Protein AF-E3KAF1-F1 (afdb_monomer_lite)

Radius of gyration: 18.7 Å; chains: 1; bounding box: 52×41×49 Å

Organism: Puccinia graminis f. sp. tritici (strain CRL 75-36-700-3 / race SCCL) (NCBI:txid418459)

Sequence (82 aa):
MESPPSSTPLPANIEENLSRDWVNWNHCVQLQCKLVADAHDHKIPNWAVPNVNATWMARRNRFGKGLINFKDFGETGNVASA

Foldseek 3Di:
DDDPPDDDDDPVVVVVVVVVVVVVVVVQVVVLVVQVVVCVVVVNDPVPRDRSLVVVQVVCVVVVNHGDDCVVVVPVPDDDPD

Secondary structure (DSSP, 8-state):
-PPPP--PPPHHHHHHHHHHHHHHHHHHHHHHHHHHHHHHHTT--GGGS--HHHHHHHHHHHTT-----GGGGGTTT-----

pLDDT: mean 76.18, std 18.94, range [38.72, 97.0]

Structure (mmCIF, N/CA/C/O backbone):
data_AF-E3KAF1-F1
#
_entry.id   AF-E3KAF1-F1
#
loop_
_atom_site.group_PDB
_atom_site.id
_atom_site.type_symbol
_atom_site.label_atom_id
_atom_site.label_alt_id
_atom_site.label_comp_id
_atom_site.label_asym_id
_atom_site.label_entity_id
_atom_site.label_seq_id
_atom_site.pdbx_PDB_ins_code
_atom_site.Cartn_x
_atom_site.Cartn_y
_atom_site.Cartn_z
_atom_site.occupancy
_atom_site.B_iso_or_equiv
_atom_site.auth_seq_id
_atom_site.auth_comp_id
_atom_site.auth_asym_id
_atom_site.auth_atom_id
_atom_site.pdbx_PDB_model_num
ATOM 1 N N . MET A 1 1 ? -37.360 -5.516 35.754 1.00 40.59 1 MET A N 1
ATOM 2 C CA . MET A 1 1 ? -36.857 -4.223 35.253 1.00 40.59 1 MET A CA 1
ATOM 3 C C . MET A 1 1 ? -35.685 -4.546 34.351 1.00 40.59 1 MET A C 1
ATOM 5 O O . MET A 1 1 ? -34.688 -5.055 34.842 1.00 40.59 1 MET A O 1
ATOM 9 N N . GLU A 1 2 ? -35.877 -4.408 33.044 1.00 42.34 2 GLU A N 1
ATOM 10 C CA . GLU A 1 2 ? -34.859 -4.682 32.028 1.00 42.34 2 GLU A CA 1
ATOM 11 C C . GLU A 1 2 ? -33.919 -3.472 31.974 1.00 42.34 2 GLU A C 1
ATOM 13 O O . GLU A 1 2 ? -34.381 -2.343 31.803 1.00 42.34 2 GLU A O 1
ATOM 18 N N . SER A 1 3 ? -32.625 -3.675 32.236 1.00 47.41 3 SER A N 1
ATOM 19 C CA . SER A 1 3 ? -31.628 -2.607 32.113 1.00 47.41 3 SER A CA 1
ATOM 20 C C . SER A 1 3 ? -31.600 -2.104 30.665 1.00 47.41 3 SER A C 1
ATOM 22 O O . SER A 1 3 ? -31.652 -2.931 29.751 1.00 47.41 3 SER A O 1
ATOM 24 N N . PRO A 1 4 ? -31.511 -0.783 30.424 1.00 56.91 4 PRO A N 1
ATOM 25 C CA . PRO A 1 4 ? -31.478 -0.249 29.068 1.00 56.91 4 PRO A CA 1
ATOM 26 C C . PRO A 1 4 ? -30.273 -0.818 28.302 1.00 56.91 4 PRO A C 1
ATOM 28 O O . PRO A 1 4 ? -29.225 -1.062 28.915 1.00 56.91 4 PRO A O 1
ATOM 31 N N . PRO A 1 5 ? -30.401 -1.048 26.981 1.00 57.72 5 PRO A N 1
ATOM 32 C CA . PRO A 1 5 ? -29.331 -1.626 26.189 1.00 57.72 5 PRO A CA 1
ATOM 33 C C . PRO A 1 5 ? -28.075 -0.760 26.299 1.00 57.72 5 PRO A C 1
ATOM 35 O O . PRO A 1 5 ? -28.088 0.455 26.113 1.00 57.72 5 PRO A O 1
ATOM 38 N N . SER A 1 6 ? -27.008 -1.455 26.669 1.00 53.72 6 SER A N 1
ATOM 39 C CA . SER A 1 6 ? -25.658 -0.989 26.926 1.00 53.72 6 SER A CA 1
ATOM 40 C C . SER A 1 6 ? -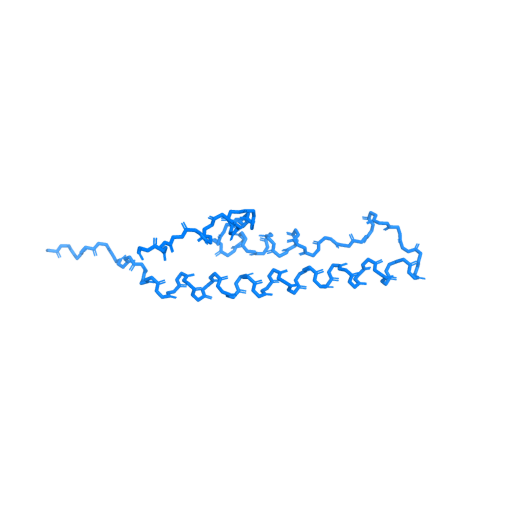25.169 0.098 25.959 1.00 53.72 6 SER A C 1
ATOM 42 O O . SER A 1 6 ? -25.086 -0.114 24.754 1.00 53.72 6 SER A O 1
ATOM 44 N N . SER A 1 7 ? -24.717 1.198 26.563 1.00 57.00 7 SER A N 1
ATOM 45 C CA . SER A 1 7 ? -23.536 1.981 26.184 1.00 57.00 7 SER A CA 1
ATOM 46 C C . SER A 1 7 ? -23.477 2.519 24.752 1.00 57.00 7 SER A C 1
ATOM 48 O O . SER A 1 7 ? -22.810 1.963 23.882 1.00 57.00 7 SER A O 1
ATOM 50 N N . THR A 1 8 ? -24.023 3.717 24.554 1.00 62.09 8 THR A N 1
ATOM 51 C CA . THR A 1 8 ? -23.473 4.660 23.572 1.00 62.09 8 THR A CA 1
ATOM 52 C C . THR A 1 8 ? -21.966 4.813 23.850 1.00 62.09 8 THR A C 1
ATOM 54 O O . THR A 1 8 ? -21.607 5.153 24.982 1.00 62.09 8 THR A O 1
ATOM 57 N N . PRO A 1 9 ? -21.055 4.527 22.902 1.00 56.19 9 PRO A N 1
ATOM 58 C CA . PRO A 1 9 ? -19.626 4.682 23.151 1.00 56.19 9 PRO A CA 1
ATOM 59 C C . PRO A 1 9 ? -19.307 6.165 23.375 1.00 56.19 9 PRO A C 1
ATOM 61 O O . PRO A 1 9 ? -19.784 7.026 22.635 1.00 56.19 9 PRO A O 1
ATOM 64 N N . LEU A 1 10 ? -18.525 6.467 24.418 1.00 55.44 10 LEU A N 1
ATOM 65 C CA . LEU A 1 10 ? -18.133 7.837 2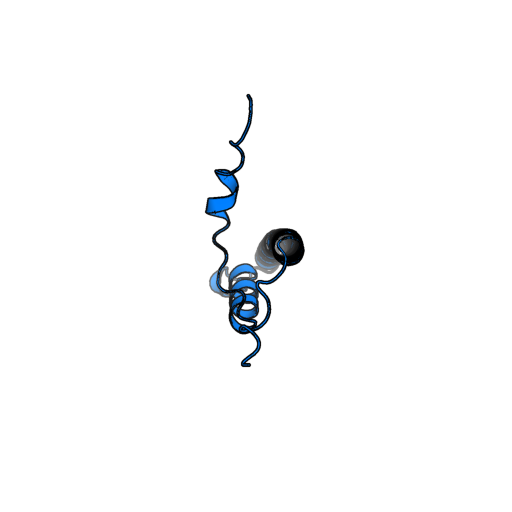4.755 1.00 55.44 10 LEU A CA 1
ATOM 66 C C . LEU A 1 10 ? -17.421 8.526 23.567 1.00 55.44 10 LEU A C 1
ATOM 68 O O . LEU A 1 10 ? -16.593 7.890 22.909 1.00 55.44 10 LEU A O 1
ATOM 72 N N . PRO A 1 11 ? -17.652 9.836 23.346 1.00 56.59 11 PRO A N 1
ATOM 73 C CA . PRO A 1 11 ? -17.097 10.598 22.220 1.00 56.59 11 PRO A CA 1
ATOM 74 C C . PRO A 1 11 ? -15.560 10.565 22.129 1.00 56.59 11 PRO A C 1
ATOM 76 O O . PRO A 1 11 ? -15.020 10.540 21.025 1.00 56.59 11 PRO A O 1
ATOM 79 N N . ALA A 1 12 ? -14.856 10.450 23.260 1.00 56.69 12 ALA A N 1
ATOM 80 C CA . ALA A 1 12 ? -13.393 10.351 23.301 1.00 56.69 12 ALA A CA 1
ATOM 81 C C . ALA A 1 12 ? -12.838 9.148 22.509 1.00 56.69 12 ALA A C 1
ATOM 83 O O . ALA A 1 12 ? -11.804 9.249 21.854 1.00 56.69 12 ALA A O 1
ATOM 84 N N . ASN A 1 13 ? -13.554 8.016 22.494 1.00 62.19 13 ASN A N 1
ATOM 85 C CA . ASN A 1 13 ? -13.104 6.822 21.776 1.00 62.19 13 ASN A CA 1
ATOM 86 C C . ASN A 1 13 ? -13.151 7.017 20.250 1.00 62.19 13 ASN A C 1
ATOM 88 O O . ASN A 1 13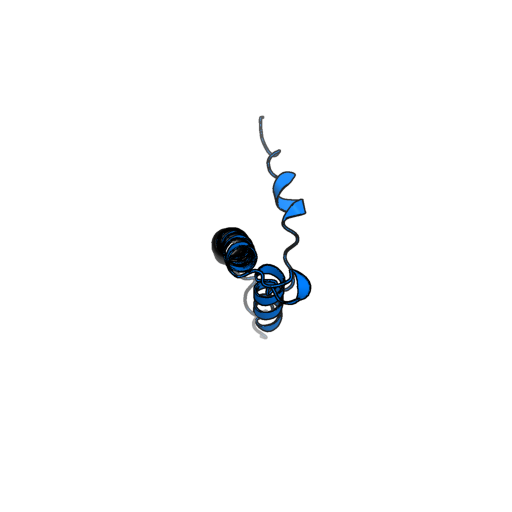 ? -12.349 6.439 19.519 1.00 62.19 13 ASN A O 1
ATOM 92 N N . ILE A 1 14 ? -14.086 7.831 19.756 1.00 64.44 14 ILE A N 1
ATOM 93 C CA . ILE A 1 14 ? -14.246 8.108 18.325 1.00 64.44 14 ILE A CA 1
ATOM 94 C C . ILE A 1 14 ? -13.110 9.014 17.842 1.00 64.44 14 ILE A C 1
ATOM 96 O O . ILE A 1 14 ? -12.478 8.711 16.831 1.00 64.44 14 ILE A O 1
ATOM 100 N N . GLU A 1 15 ? -12.799 10.072 18.591 1.00 64.38 15 GLU A N 1
ATOM 101 C CA . GLU A 1 15 ? -11.746 11.033 18.248 1.00 64.38 15 GLU A CA 1
ATOM 102 C C . GLU A 1 15 ? -10.344 10.401 18.264 1.00 64.38 15 GLU A C 1
ATOM 104 O O . GLU A 1 15 ? -9.586 10.539 17.302 1.00 64.38 15 GLU A O 1
ATOM 109 N N . GLU A 1 16 ? -10.020 9.607 19.289 1.00 70.00 16 GLU A N 1
ATOM 110 C CA . GLU A 1 16 ? -8.755 8.862 19.354 1.00 70.00 16 GLU A CA 1
ATOM 111 C C . GLU A 1 16 ? -8.611 7.863 18.194 1.00 70.00 16 GLU A C 1
ATOM 113 O O . GLU A 1 16 ? -7.533 7.704 17.609 1.00 70.00 16 GLU A O 1
ATOM 118 N N . ASN A 1 17 ? -9.707 7.191 17.824 1.00 72.62 17 ASN A N 1
ATOM 119 C CA . ASN A 1 17 ? -9.717 6.273 16.691 1.00 72.62 17 ASN A CA 1
ATOM 120 C C . ASN A 1 17 ? -9.510 6.994 15.359 1.00 72.62 17 ASN A C 1
ATOM 122 O O . ASN A 1 17 ? -8.779 6.473 14.517 1.00 72.62 17 ASN A O 1
ATOM 126 N N . LEU A 1 18 ? -10.110 8.172 15.179 1.00 72.56 18 LEU A N 1
ATOM 127 C CA . LEU A 1 18 ? -9.934 9.004 13.990 1.00 72.56 18 LEU A CA 1
ATOM 128 C C . LEU A 1 18 ? -8.507 9.547 13.889 1.00 72.56 18 LEU A C 1
ATOM 130 O O . LEU A 1 18 ? -7.898 9.440 12.827 1.00 72.56 18 LEU A O 1
ATOM 134 N N . SER A 1 19 ? -7.939 10.038 14.993 1.00 78.44 19 SER A N 1
ATOM 135 C CA . SER A 1 19 ? -6.546 10.500 15.055 1.00 78.44 19 SER A CA 1
ATOM 136 C C . SER A 1 19 ? -5.566 9.383 14.676 1.00 78.44 19 SER A C 1
ATOM 138 O O . SER A 1 19 ? -4.688 9.551 13.826 1.00 78.44 19 SER A O 1
ATOM 140 N N . ARG A 1 20 ? -5.771 8.176 15.214 1.00 83.44 20 ARG A N 1
ATOM 141 C CA . ARG A 1 20 ? -4.957 7.007 14.863 1.00 83.44 20 ARG A CA 1
ATOM 142 C C . ARG A 1 20 ? -5.156 6.559 13.414 1.00 83.44 20 ARG A C 1
ATOM 144 O O . ARG A 1 20 ? -4.190 6.172 12.757 1.00 83.44 20 ARG A O 1
ATOM 151 N N . ASP A 1 21 ? -6.388 6.574 12.911 1.00 85.44 21 ASP A N 1
ATOM 152 C CA . ASP A 1 21 ? -6.676 6.214 11.522 1.00 85.44 21 ASP A CA 1
ATOM 153 C C . ASP A 1 21 ? -6.058 7.245 10.547 1.00 85.44 21 ASP A C 1
ATOM 155 O O . ASP A 1 21 ? -5.534 6.844 9.509 1.00 85.44 21 ASP A O 1
ATOM 159 N N . TRP A 1 22 ? -5.996 8.532 10.914 1.00 83.31 22 TRP A N 1
ATOM 160 C CA . TRP A 1 22 ? -5.289 9.583 10.166 1.00 83.31 22 TRP A CA 1
ATOM 161 C C . TRP A 1 22 ? -3.773 9.355 10.106 1.00 83.31 22 TRP A C 1
ATOM 163 O O . TRP A 1 22 ? -3.170 9.411 9.032 1.00 83.31 22 TRP A O 1
ATOM 173 N N . VAL A 1 23 ? -3.138 9.040 11.240 1.00 88.50 23 VAL A N 1
ATOM 174 C CA . VAL A 1 23 ? -1.701 8.705 11.278 1.00 88.50 23 VAL A CA 1
ATOM 175 C C . VAL A 1 23 ? -1.406 7.482 10.406 1.00 88.50 23 VAL A C 1
ATOM 177 O O . VAL A 1 23 ? -0.475 7.497 9.601 1.00 88.50 23 VAL A O 1
ATOM 180 N N . ASN A 1 24 ? -2.230 6.437 10.508 1.00 87.94 24 ASN A N 1
ATOM 181 C CA . ASN A 1 24 ? -2.079 5.236 9.689 1.00 87.94 24 ASN A CA 1
ATOM 182 C C . ASN A 1 24 ? -2.260 5.520 8.194 1.00 87.94 24 ASN A C 1
ATOM 184 O O . ASN A 1 24 ? -1.513 4.973 7.381 1.00 87.94 24 ASN A O 1
ATOM 188 N N . TRP A 1 25 ? -3.210 6.380 7.824 1.00 86.06 25 TRP A N 1
ATOM 189 C CA . TRP A 1 25 ? -3.382 6.818 6.441 1.00 86.06 25 TRP A CA 1
ATOM 190 C C . TRP A 1 25 ? -2.136 7.533 5.912 1.00 86.06 25 TRP A C 1
ATOM 192 O O . TRP A 1 25 ? -1.635 7.174 4.846 1.00 86.06 25 TRP A O 1
ATOM 202 N N . ASN A 1 26 ? -1.581 8.480 6.674 1.00 89.25 26 ASN A N 1
ATOM 203 C CA . ASN A 1 26 ? -0.346 9.171 6.296 1.00 89.25 26 ASN A CA 1
ATOM 204 C C . ASN A 1 26 ? 0.822 8.196 6.096 1.00 89.25 26 ASN A C 1
ATOM 206 O O . ASN A 1 26 ? 1.552 8.306 5.110 1.00 89.25 26 ASN A O 1
ATOM 210 N N . HIS A 1 27 ? 0.965 7.191 6.967 1.00 91.19 27 HIS A N 1
ATOM 211 C CA . HIS A 1 27 ? 1.955 6.131 6.768 1.00 91.19 27 HIS A CA 1
ATOM 212 C C . HIS A 1 27 ? 1.699 5.324 5.488 1.00 91.19 27 HIS A C 1
ATOM 214 O O . HIS A 1 27 ? 2.647 5.012 4.770 1.00 91.19 27 HIS A O 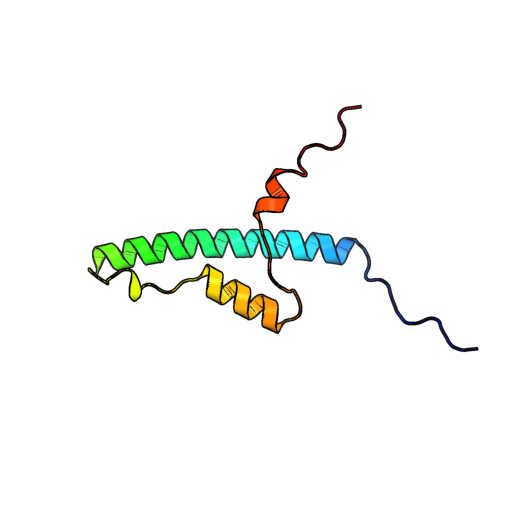1
ATOM 220 N N . CYS A 1 28 ? 0.440 5.014 5.159 1.00 91.25 28 CYS A N 1
ATOM 221 C CA . CYS A 1 28 ? 0.105 4.317 3.914 1.00 91.25 28 CYS A CA 1
ATOM 222 C C . CYS A 1 28 ? 0.526 5.124 2.679 1.00 91.25 28 CYS A C 1
ATOM 224 O O . CYS A 1 28 ? 1.085 4.548 1.747 1.00 91.25 28 CYS A O 1
ATOM 226 N N . VAL A 1 29 ? 0.313 6.445 2.687 1.00 89.38 29 VAL A N 1
ATOM 227 C CA . VAL A 1 29 ? 0.749 7.344 1.606 1.00 89.38 29 VAL A CA 1
ATOM 228 C C . VAL A 1 29 ? 2.273 7.336 1.471 1.00 89.38 29 VAL A C 1
ATOM 230 O O . VAL A 1 29 ? 2.788 7.110 0.378 1.00 89.38 29 VAL A O 1
ATOM 233 N N . GLN A 1 30 ? 3.007 7.511 2.574 1.00 93.50 30 GLN A N 1
ATOM 234 C CA . GLN A 1 30 ? 4.475 7.512 2.558 1.00 93.50 30 GLN A CA 1
ATOM 235 C C . GLN A 1 30 ? 5.053 6.177 2.061 1.00 93.50 30 GLN A C 1
ATOM 237 O O . GLN A 1 30 ? 5.958 6.164 1.224 1.00 93.50 30 GLN A O 1
ATOM 242 N N . LEU A 1 31 ? 4.504 5.050 2.527 1.00 94.62 31 LEU A N 1
ATOM 243 C CA . LEU A 1 31 ? 4.911 3.714 2.086 1.00 94.62 31 LEU A CA 1
ATOM 244 C C . LEU A 1 31 ? 4.614 3.485 0.603 1.00 94.62 31 LEU A C 1
ATOM 246 O O . LEU A 1 31 ? 5.451 2.921 -0.098 1.00 94.62 31 LEU A O 1
ATOM 250 N N . GLN A 1 32 ? 3.457 3.940 0.112 1.00 94.94 32 GLN A N 1
ATOM 251 C CA . GLN A 1 32 ? 3.115 3.845 -1.305 1.00 94.94 32 GLN A CA 1
ATOM 252 C C . GLN A 1 32 ? 4.117 4.615 -2.170 1.00 94.94 32 GLN A C 1
ATOM 254 O O . GLN A 1 32 ? 4.587 4.072 -3.167 1.00 94.94 32 GLN A O 1
ATOM 259 N N . CYS A 1 33 ? 4.476 5.844 -1.781 1.00 93.50 33 CYS A N 1
ATOM 260 C CA . CYS A 1 33 ? 5.472 6.645 -2.495 1.00 93.50 33 CYS A CA 1
ATOM 261 C C . CYS A 1 33 ? 6.830 5.939 -2.550 1.00 93.50 33 CYS A C 1
ATOM 263 O O . CYS A 1 33 ? 7.432 5.856 -3.619 1.00 93.50 33 CYS A O 1
ATOM 265 N N . LYS A 1 34 ? 7.287 5.382 -1.420 1.00 95.69 34 LYS A N 1
ATOM 266 C CA . LYS A 1 34 ? 8.542 4.625 -1.368 1.00 95.69 34 LYS A CA 1
ATOM 267 C C . LYS A 1 34 ? 8.504 3.400 -2.282 1.00 95.69 34 LYS A C 1
ATOM 269 O O . LYS A 1 34 ? 9.421 3.206 -3.064 1.00 95.69 34 LYS A O 1
ATOM 274 N N . LEU A 1 35 ? 7.432 2.611 -2.230 1.00 95.25 35 LEU A N 1
ATOM 275 C CA . LEU A 1 35 ? 7.283 1.424 -3.076 1.00 95.25 35 LEU A CA 1
ATOM 276 C C . LEU A 1 35 ? 7.280 1.759 -4.566 1.00 95.25 35 LEU A C 1
ATOM 278 O O . LEU A 1 35 ? 7.834 1.003 -5.353 1.00 95.25 35 LEU A O 1
ATOM 282 N N . VAL A 1 36 ? 6.664 2.877 -4.956 1.00 95.50 36 VAL A N 1
ATOM 283 C CA . VAL A 1 36 ? 6.680 3.344 -6.348 1.00 95.50 36 VAL A CA 1
ATOM 284 C C . VAL A 1 36 ? 8.092 3.755 -6.773 1.00 95.50 36 VAL A C 1
ATOM 286 O O . VAL A 1 36 ? 8.505 3.409 -7.877 1.00 95.50 36 VAL A O 1
ATOM 289 N N . ALA A 1 37 ? 8.840 4.444 -5.907 1.00 94.75 37 ALA A N 1
ATOM 290 C CA . ALA A 1 37 ? 10.231 4.806 -6.179 1.00 94.75 37 ALA A CA 1
ATOM 291 C C . ALA A 1 37 ? 11.129 3.561 -6.307 1.00 94.75 37 ALA A C 1
ATOM 293 O O . ALA A 1 37 ? 11.801 3.394 -7.321 1.00 94.75 37 ALA A O 1
ATOM 294 N N . ASP A 1 38 ? 11.054 2.636 -5.347 1.00 96.50 38 ASP A N 1
ATOM 295 C CA . ASP A 1 38 ? 11.824 1.386 -5.370 1.00 96.50 38 ASP A CA 1
ATOM 296 C C . ASP A 1 38 ? 11.459 0.531 -6.606 1.00 96.50 38 ASP A C 1
ATOM 298 O O . ASP A 1 38 ? 12.323 -0.062 -7.253 1.00 96.50 38 ASP A O 1
ATOM 302 N N . ALA A 1 39 ? 10.174 0.490 -6.981 1.00 96.19 39 ALA A N 1
ATOM 303 C CA . ALA A 1 39 ? 9.712 -0.204 -8.181 1.00 96.19 39 ALA A CA 1
ATOM 304 C C . ALA A 1 39 ? 10.279 0.409 -9.464 1.00 96.19 39 ALA A C 1
ATOM 306 O O . ALA A 1 39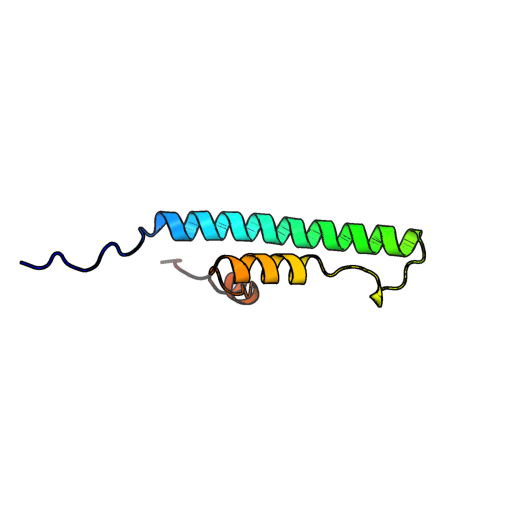 ? 10.682 -0.333 -10.362 1.00 96.19 39 ALA A O 1
ATOM 307 N N . HIS A 1 40 ? 10.344 1.739 -9.543 1.00 95.50 40 HIS A N 1
ATOM 308 C CA . HIS A 1 40 ? 10.953 2.439 -10.667 1.00 95.50 40 HIS A CA 1
ATOM 309 C C . HIS A 1 40 ? 12.435 2.063 -10.818 1.00 95.50 40 HIS A C 1
ATOM 311 O O . HIS A 1 40 ? 12.858 1.662 -11.906 1.00 95.50 40 HIS A O 1
ATOM 317 N N . ASP A 1 41 ? 13.198 2.097 -9.725 1.00 97.00 41 ASP A N 1
ATOM 318 C CA . ASP A 1 41 ? 14.629 1.767 -9.729 1.00 97.00 41 ASP A CA 1
ATOM 319 C C . ASP A 1 41 ? 14.884 0.306 -10.122 1.00 97.00 41 ASP A C 1
ATOM 321 O O . ASP A 1 41 ? 15.841 -0.013 -10.831 1.00 97.00 41 ASP A O 1
ATOM 325 N N . HIS A 1 42 ? 13.980 -0.590 -9.725 1.00 96.56 42 HIS A N 1
ATOM 326 C CA . HIS A 1 42 ? 14.054 -2.015 -10.038 1.00 96.56 42 HIS A CA 1
ATOM 327 C C . HIS A 1 42 ? 13.385 -2.388 -11.371 1.00 96.56 42 HIS A C 1
ATOM 329 O O . HIS A 1 42 ? 13.331 -3.571 -11.715 1.00 96.56 42 HIS A O 1
ATOM 335 N N . LYS A 1 43 ? 12.883 -1.409 -12.140 1.00 95.88 43 LYS A N 1
ATOM 336 C CA . LYS A 1 43 ? 12.141 -1.619 -13.401 1.00 95.88 43 LYS A CA 1
ATOM 337 C C . LYS A 1 43 ? 10.933 -2.554 -13.241 1.00 95.88 43 LYS A C 1
ATOM 339 O O . LYS A 1 43 ? 10.555 -3.268 -14.171 1.00 95.88 43 LYS A O 1
ATOM 344 N N . ILE A 1 44 ? 10.325 -2.554 -12.057 1.00 95.88 44 ILE A N 1
ATOM 345 C CA . ILE A 1 44 ? 9.094 -3.283 -11.766 1.00 95.88 44 ILE A CA 1
ATOM 346 C C . ILE A 1 44 ? 7.933 -2.512 -12.407 1.00 95.88 44 ILE A C 1
ATOM 348 O O . ILE A 1 44 ? 7.813 -1.301 -12.212 1.00 95.88 44 ILE A O 1
ATOM 352 N N . PRO A 1 45 ? 7.054 -3.175 -13.173 1.00 94.25 45 PRO A N 1
ATOM 353 C CA . PRO A 1 45 ? 5.929 -2.496 -13.793 1.00 94.25 45 PRO A CA 1
ATOM 354 C C . PRO A 1 45 ? 4.893 -2.062 -12.749 1.00 94.25 45 PRO A C 1
ATOM 356 O O . PRO A 1 45 ? 4.610 -2.784 -11.795 1.00 94.25 45 PRO A O 1
ATOM 359 N N . ASN A 1 46 ? 4.246 -0.918 -12.987 1.00 89.38 46 ASN A N 1
ATOM 360 C CA . ASN A 1 46 ? 3.283 -0.317 -12.054 1.00 89.38 46 ASN A CA 1
ATOM 361 C C . ASN A 1 46 ? 2.141 -1.254 -11.631 1.00 89.38 46 ASN A C 1
ATOM 363 O O . ASN A 1 46 ? 1.670 -1.165 -10.504 1.00 89.38 46 ASN A O 1
ATOM 367 N N . TRP A 1 47 ? 1.700 -2.166 -12.504 1.00 92.50 47 TRP A N 1
ATOM 368 C CA . TRP A 1 47 ? 0.630 -3.117 -12.174 1.00 92.50 47 TRP A CA 1
ATOM 369 C C . TRP A 1 47 ? 1.044 -4.148 -11.114 1.00 92.50 47 TRP A C 1
ATOM 371 O O . TRP A 1 47 ? 0.179 -4.727 -10.463 1.00 92.50 47 TRP A O 1
ATOM 381 N N . ALA A 1 48 ? 2.348 -4.379 -10.937 1.00 93.94 48 ALA A N 1
ATOM 382 C CA . ALA A 1 48 ? 2.892 -5.275 -9.923 1.00 93.94 48 ALA A CA 1
ATOM 383 C C . ALA A 1 48 ? 3.175 -4.555 -8.593 1.00 93.94 48 ALA A C 1
ATOM 385 O O . ALA A 1 48 ? 3.470 -5.211 -7.593 1.00 93.94 48 ALA A O 1
ATOM 386 N N . VAL A 1 49 ? 3.086 -3.219 -8.561 1.00 93.88 49 VAL A N 1
ATOM 387 C CA . VAL A 1 49 ? 3.283 -2.439 -7.337 1.00 93.88 49 VAL A CA 1
ATOM 388 C C . VAL A 1 49 ? 2.035 -2.577 -6.460 1.00 93.88 49 VAL A C 1
ATOM 390 O O . VAL A 1 49 ? 0.931 -2.247 -6.902 1.00 93.88 49 VAL A O 1
ATOM 393 N N . PRO A 1 50 ? 2.165 -3.053 -5.211 1.00 92.94 50 PRO A N 1
ATOM 394 C CA . PRO A 1 50 ? 1.014 -3.244 -4.343 1.00 92.94 50 PRO A CA 1
ATOM 395 C C . PRO A 1 50 ? 0.370 -1.905 -3.967 1.00 92.94 50 PRO A C 1
ATOM 397 O O . PRO A 1 50 ? 1.049 -0.900 -3.741 1.00 92.94 50 PRO A O 1
ATOM 400 N N . ASN A 1 51 ? -0.960 -1.915 -3.848 1.00 92.62 51 ASN A N 1
ATOM 401 C CA . ASN A 1 51 ? -1.730 -0.777 -3.357 1.00 92.62 51 ASN A CA 1
ATOM 402 C C . ASN A 1 51 ? -1.862 -0.867 -1.827 1.00 92.62 51 ASN A C 1
ATOM 404 O O . ASN A 1 51 ? -2.702 -1.598 -1.283 1.00 92.62 51 ASN A O 1
ATOM 408 N N . VAL A 1 52 ? -0.998 -0.132 -1.128 1.00 92.12 52 VAL A N 1
ATOM 409 C CA . VAL A 1 52 ? -0.920 -0.105 0.341 1.00 92.12 52 VAL A CA 1
ATOM 410 C C . VAL A 1 52 ? -2.219 0.425 0.933 1.00 92.12 52 VAL A C 1
ATOM 412 O O . VAL A 1 52 ? -2.742 -0.145 1.892 1.00 92.12 52 VAL A O 1
ATOM 415 N N . ASN A 1 53 ? -2.776 1.472 0.323 1.00 88.38 53 ASN A N 1
ATOM 416 C CA . ASN A 1 53 ? -4.012 2.077 0.789 1.00 88.38 53 ASN A CA 1
ATOM 417 C C . ASN A 1 53 ? -5.185 1.084 0.727 1.00 88.38 53 ASN A C 1
ATOM 419 O O . ASN A 1 53 ? -5.859 0.847 1.727 1.00 88.38 53 ASN A O 1
ATOM 423 N N . ALA A 1 54 ? -5.378 0.425 -0.417 1.00 89.44 54 ALA A N 1
ATOM 424 C CA . ALA A 1 54 ? -6.426 -0.581 -0.579 1.00 89.44 54 ALA A CA 1
ATOM 425 C C . ALA A 1 54 ? -6.293 -1.721 0.447 1.00 89.44 54 ALA A C 1
ATOM 427 O O . ALA A 1 54 ? -7.285 -2.164 1.028 1.00 89.44 54 ALA A O 1
ATOM 428 N N . THR A 1 55 ? -5.060 -2.149 0.728 1.00 91.56 55 THR A N 1
ATOM 429 C CA . THR A 1 55 ? -4.771 -3.185 1.729 1.00 91.56 55 THR A CA 1
ATOM 430 C C . THR A 1 55 ? -5.165 -2.734 3.136 1.00 91.56 55 THR A C 1
ATOM 432 O O . THR A 1 55 ? -5.808 -3.478 3.883 1.00 91.56 55 THR A O 1
ATOM 435 N N . TRP A 1 56 ? -4.818 -1.501 3.508 1.00 90.00 56 TRP A N 1
ATOM 436 C CA . TRP A 1 56 ? -5.187 -0.935 4.800 1.00 90.00 56 TRP A CA 1
ATOM 437 C C . TRP A 1 56 ? -6.704 -0.763 4.942 1.00 90.00 56 TRP A C 1
ATOM 439 O O . TRP A 1 56 ? -7.265 -1.172 5.961 1.00 90.00 56 TRP A O 1
ATOM 449 N N . MET A 1 57 ? -7.390 -0.268 3.906 1.00 88.44 57 MET A N 1
ATOM 450 C CA . MET A 1 57 ? -8.853 -0.158 3.891 1.00 88.44 57 MET A CA 1
ATOM 451 C C . MET A 1 57 ? -9.538 -1.521 4.040 1.00 88.44 57 MET A C 1
ATOM 453 O O . MET A 1 57 ? -10.472 -1.654 4.831 1.00 88.44 57 MET A O 1
ATOM 457 N N . ALA A 1 58 ? -9.054 -2.557 3.349 1.00 90.62 58 ALA A N 1
ATOM 458 C CA . ALA A 1 58 ? -9.581 -3.915 3.486 1.00 90.62 58 ALA A CA 1
ATOM 459 C C . ALA A 1 58 ? -9.411 -4.449 4.919 1.00 90.62 58 ALA A C 1
ATOM 461 O O . ALA A 1 58 ? -10.343 -5.016 5.498 1.00 90.62 58 ALA A O 1
ATOM 462 N N . ARG A 1 59 ? -8.243 -4.212 5.533 1.00 88.75 59 ARG A N 1
ATOM 463 C CA . ARG A 1 59 ? -7.989 -4.566 6.935 1.00 88.75 59 ARG A CA 1
ATOM 464 C C . ARG A 1 59 ? -8.924 -3.811 7.878 1.00 88.75 59 ARG A C 1
ATOM 466 O O . ARG A 1 59 ? -9.489 -4.423 8.778 1.00 88.75 59 ARG A O 1
ATOM 473 N N . ARG A 1 60 ? -9.120 -2.509 7.663 1.00 88.56 60 ARG A N 1
ATOM 474 C CA . ARG A 1 60 ? -10.039 -1.667 8.441 1.00 88.56 60 ARG A CA 1
ATOM 475 C C . ARG A 1 60 ? -11.478 -2.183 8.361 1.00 88.56 60 ARG A C 1
ATOM 477 O O . ARG A 1 60 ? -12.126 -2.331 9.398 1.00 88.56 60 ARG A O 1
ATOM 484 N N . ASN A 1 61 ? -11.939 -2.532 7.160 1.00 88.06 61 ASN A N 1
ATOM 485 C CA . ASN A 1 61 ? -13.275 -3.079 6.942 1.00 88.06 61 ASN A CA 1
ATOM 486 C C . ASN A 1 61 ? -13.480 -4.410 7.684 1.00 88.06 61 ASN A C 1
ATOM 488 O O . ASN A 1 61 ? -14.502 -4.606 8.335 1.00 88.06 61 ASN A O 1
ATOM 492 N N . ARG A 1 62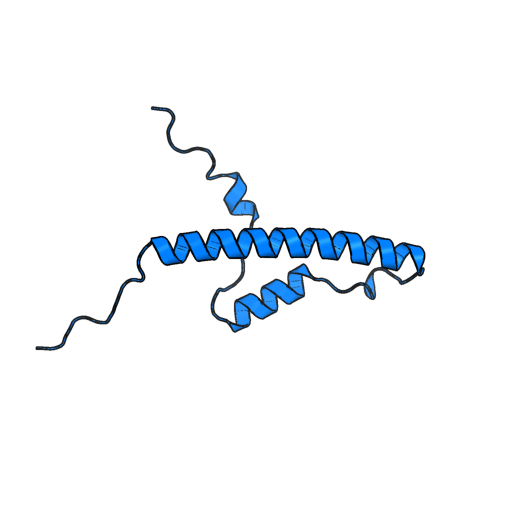 ? -12.468 -5.289 7.685 1.00 87.44 62 ARG A N 1
ATOM 493 C CA . ARG A 1 62 ? -12.497 -6.552 8.444 1.00 87.44 62 ARG A CA 1
ATOM 494 C C . ARG A 1 62 ? -12.692 -6.352 9.953 1.00 87.44 62 ARG A C 1
ATOM 496 O O . ARG A 1 62 ? -13.264 -7.220 10.601 1.00 87.44 62 ARG A O 1
ATOM 503 N N . PHE A 1 63 ? -12.240 -5.230 10.512 1.00 85.69 63 PHE A N 1
ATOM 504 C CA . PHE A 1 63 ? -12.434 -4.886 11.927 1.00 85.69 63 PHE A CA 1
ATOM 505 C C . PHE A 1 63 ? -13.735 -4.115 12.203 1.00 85.69 63 PHE A C 1
ATOM 507 O O . PHE A 1 63 ? -13.885 -3.551 13.283 1.00 85.69 63 PHE A O 1
ATOM 514 N N . GLY A 1 64 ? -14.660 -4.041 11.240 1.00 84.94 64 GLY A N 1
ATOM 515 C CA . GLY A 1 64 ? -15.945 -3.358 11.412 1.00 84.94 64 GLY A CA 1
ATOM 516 C C . GLY A 1 64 ? -15.847 -1.831 11.464 1.00 84.94 64 GLY A C 1
ATOM 517 O O . GLY A 1 64 ? -16.823 -1.164 11.779 1.00 84.94 64 GLY A O 1
ATOM 518 N N . LYS A 1 65 ? -14.684 -1.255 11.137 1.00 81.81 65 LYS A N 1
ATOM 519 C CA . LYS A 1 65 ? -14.490 0.202 11.116 1.00 81.81 65 LYS A CA 1
ATOM 520 C C . LYS A 1 65 ? -15.013 0.856 9.825 1.00 81.81 65 LYS A C 1
ATOM 522 O O . LYS A 1 65 ? -15.143 2.074 9.773 1.00 81.81 65 LYS A O 1
ATOM 527 N N . GLY A 1 66 ? -15.302 0.065 8.786 1.00 82.44 66 GLY A N 1
ATOM 528 C CA . GLY A 1 66 ? -15.793 0.521 7.478 1.00 82.44 66 GLY A CA 1
ATOM 529 C C . GLY A 1 66 ? -14.692 1.041 6.545 1.00 82.44 66 GLY A C 1
ATOM 530 O O . GLY A 1 66 ? -13.501 0.790 6.755 1.00 82.44 66 GLY A O 1
ATOM 531 N N . LEU A 1 67 ? -15.071 1.821 5.532 1.00 78.00 67 LEU A N 1
ATOM 532 C CA . LEU A 1 67 ? -14.160 2.563 4.644 1.00 78.00 67 LEU A CA 1
ATOM 533 C C . LEU A 1 67 ? -14.024 4.019 5.128 1.00 78.00 67 LEU A C 1
ATOM 535 O O . LEU A 1 67 ? -14.944 4.524 5.768 1.00 78.00 67 LEU A O 1
ATOM 539 N N . ILE A 1 68 ? -12.879 4.673 4.894 1.00 76.62 68 ILE A N 1
ATOM 540 C CA . ILE A 1 68 ? -12.722 6.120 5.139 1.00 76.62 68 ILE A CA 1
ATOM 541 C C . ILE A 1 68 ? -12.604 6.824 3.800 1.00 76.62 68 ILE A C 1
ATOM 543 O O . ILE A 1 68 ? -11.737 6.479 3.000 1.00 76.62 68 ILE A O 1
ATOM 547 N N . ASN A 1 69 ? -13.425 7.847 3.596 1.00 70.31 69 ASN A N 1
ATOM 548 C CA . ASN A 1 69 ? -13.216 8.825 2.543 1.00 70.31 69 ASN A CA 1
ATOM 549 C C . ASN A 1 69 ? -12.603 10.073 3.173 1.00 70.31 69 ASN A C 1
ATOM 551 O O . ASN A 1 69 ? -13.294 10.876 3.786 1.00 70.31 69 ASN A O 1
ATOM 555 N N . PHE A 1 70 ? -11.288 10.248 3.033 1.00 62.75 70 PHE A N 1
ATOM 556 C CA . PHE A 1 70 ? -10.618 11.413 3.617 1.00 62.75 70 PHE A CA 1
ATOM 557 C C . PHE A 1 70 ? -10.910 12.740 2.886 1.00 62.75 70 PHE A C 1
ATOM 559 O O . PHE A 1 70 ? -10.485 13.792 3.355 1.00 62.75 70 PHE A O 1
ATOM 566 N N . LYS A 1 71 ? -11.666 12.714 1.774 1.00 58.28 71 LYS A N 1
ATOM 567 C CA . LYS A 1 71 ? -12.178 13.927 1.106 1.00 58.28 71 LYS A CA 1
ATOM 568 C C . LYS A 1 71 ? -13.057 14.776 2.031 1.00 58.28 71 LYS A C 1
ATOM 570 O O . LYS A 1 71 ? -13.010 15.994 1.931 1.00 58.28 71 LYS A O 1
ATOM 575 N N . ASP A 1 72 ? -13.755 14.148 2.973 1.00 52.91 72 ASP A N 1
ATOM 576 C CA . ASP A 1 72 ? -14.711 14.829 3.854 1.00 52.91 72 ASP A CA 1
ATOM 577 C C . ASP A 1 72 ? -14.031 15.588 5.016 1.00 52.91 72 ASP A C 1
ATOM 579 O O . ASP A 1 72 ? -14.645 16.435 5.656 1.00 52.91 72 ASP A O 1
ATOM 583 N N . PHE A 1 73 ? -12.739 15.347 5.276 1.00 52.41 73 PHE A N 1
ATOM 584 C CA . PHE A 1 73 ? -11.992 16.013 6.359 1.00 52.41 73 PHE A CA 1
ATOM 585 C C . PHE A 1 73 ? -11.379 17.357 5.932 1.00 52.41 73 PHE A C 1
ATOM 587 O O . PHE A 1 73 ? -10.834 18.075 6.768 1.00 52.41 73 PHE A O 1
ATOM 594 N N . GLY A 1 74 ? -11.456 17.703 4.641 1.00 44.91 74 GLY A N 1
ATOM 595 C CA . GLY A 1 74 ? -11.030 19.005 4.120 1.00 44.91 74 GLY A CA 1
ATOM 596 C C . GLY A 1 74 ? -12.079 20.114 4.273 1.00 44.91 74 GLY A C 1
ATOM 597 O O . GLY A 1 74 ? -11.723 21.284 4.188 1.00 44.91 74 GLY A O 1
ATOM 598 N N . GLU A 1 75 ? -13.350 19.770 4.521 1.00 43.12 75 GLU A N 1
ATOM 599 C CA . GLU A 1 75 ? -14.458 20.739 4.606 1.00 43.12 75 GLU A CA 1
ATOM 600 C C . GLU A 1 75 ? -14.876 21.094 6.042 1.00 43.12 75 GLU A C 1
ATOM 602 O O . GLU A 1 75 ? -15.457 22.153 6.267 1.00 43.12 75 GLU A O 1
ATOM 607 N N . THR A 1 76 ? -14.525 20.293 7.052 1.00 45.62 76 THR A N 1
ATOM 608 C CA . THR A 1 76 ? -14.877 20.582 8.459 1.00 45.62 76 THR A CA 1
ATOM 609 C C . THR A 1 76 ? -13.936 21.574 9.155 1.00 45.62 76 THR A C 1
ATOM 611 O O . THR A 1 76 ? -14.064 21.802 10.353 1.00 45.62 76 THR A O 1
ATOM 614 N N . GLY A 1 77 ? -13.012 22.205 8.423 1.00 41.47 77 GLY A N 1
ATOM 615 C CA . GLY A 1 77 ? -12.158 23.294 8.919 1.00 41.47 77 GLY A CA 1
ATOM 616 C C . GLY A 1 77 ? -12.855 24.656 9.026 1.00 41.47 77 GLY A C 1
ATOM 617 O O . GLY A 1 77 ? -12.177 25.666 9.182 1.00 41.47 77 GLY A O 1
ATOM 618 N N . ASN A 1 78 ? -14.186 24.705 8.911 1.00 45.16 78 ASN A N 1
ATOM 619 C CA . ASN A 1 78 ? -14.966 25.936 8.964 1.00 45.16 78 ASN A CA 1
ATOM 620 C C . ASN A 1 78 ? -16.115 25.811 9.976 1.00 45.16 78 ASN A C 1
ATOM 622 O O . ASN A 1 78 ? -17.289 25.782 9.620 1.00 45.16 78 ASN A O 1
ATOM 626 N N . VAL A 1 79 ? -15.777 25.725 11.263 1.00 49.62 79 VAL A N 1
ATOM 627 C CA . VAL A 1 79 ? -16.728 26.021 12.339 1.00 49.62 79 VAL A CA 1
ATOM 628 C C . VAL A 1 79 ? -16.068 26.913 13.389 1.00 49.62 79 VAL A C 1
ATOM 630 O O . VAL A 1 79 ? -15.051 26.556 13.975 1.00 49.62 79 VAL A O 1
ATOM 633 N N . ALA A 1 80 ? -16.723 28.057 13.612 1.00 44.44 80 ALA A N 1
ATOM 634 C CA . ALA A 1 80 ? -16.530 29.057 14.664 1.00 44.44 80 ALA A CA 1
ATOM 635 C C . ALA A 1 80 ? -15.360 30.055 14.516 1.00 44.44 80 ALA A C 1
ATOM 637 O O . ALA A 1 80 ? -14.388 30.017 15.264 1.00 44.44 80 ALA A O 1
ATOM 638 N N . SER A 1 81 ? -15.553 31.063 13.659 1.00 40.66 81 SER A N 1
ATOM 639 C CA . SER A 1 81 ? -15.257 32.443 14.068 1.00 40.66 81 SER A CA 1
ATOM 640 C C . SER A 1 81 ? -16.602 33.104 14.379 1.00 40.66 81 SER A C 1
ATOM 642 O O . SER A 1 81 ? -17.387 33.358 13.465 1.00 40.66 81 SER A O 1
ATOM 644 N N . ALA A 1 82 ? -16.893 33.259 15.671 1.00 38.72 82 ALA A N 1
ATOM 645 C CA . ALA A 1 82 ? -17.928 34.152 16.191 1.00 38.72 82 ALA A CA 1
ATOM 646 C C . ALA A 1 82 ? -17.291 35.503 16.533 1.00 38.72 82 ALA A C 1
ATOM 648 O O . ALA A 1 82 ? -16.080 35.497 16.862 1.00 38.72 82 ALA A O 1
#